Protein AF-A0A336JZS0-F1 (afdb_monomer_lite)

Sequence (80 aa):
MVSNALIGKLILFVSVSIFIYYFFWVAVLPFMLVDEDNWIYQLFPPHHYAFLFPTIFGIIFIGGLTIYTLYHIRGYVQLF

Structure (mmCIF, N/CA/C/O backbone):
data_AF-A0A336JZS0-F1
#
_entry.id   AF-A0A336JZS0-F1
#
loop_
_atom_site.group_PDB
_atom_site.id
_atom_site.type_symbol
_atom_site.label_atom_id
_atom_site.label_alt_id
_atom_site.label_comp_id
_atom_site.label_asym_id
_atom_site.label_entity_id
_atom_site.label_seq_id
_atom_site.pdbx_PDB_ins_code
_atom_site.Cartn_x
_atom_site.Cartn_y
_atom_site.Cartn_z
_atom_site.occupancy
_atom_site.B_iso_or_equiv
_atom_site.auth_seq_id
_atom_site.auth_comp_id
_atom_site.auth_asym_id
_atom_site.auth_atom_id
_atom_site.pdbx_PDB_model_num
ATOM 1 N N . MET A 1 1 ? -12.246 28.709 8.425 1.00 53.09 1 MET A N 1
ATOM 2 C CA . MET A 1 1 ? -12.880 27.914 7.344 1.00 53.09 1 MET A CA 1
ATOM 3 C C . MET A 1 1 ? -11.895 27.500 6.239 1.00 53.09 1 MET A C 1
ATOM 5 O O . MET A 1 1 ? -11.992 26.375 5.777 1.00 53.09 1 MET A O 1
ATOM 9 N N . VAL A 1 2 ? -10.909 28.332 5.863 1.00 56.94 2 VAL A N 1
ATOM 10 C CA . VAL A 1 2 ? -9.909 28.036 4.802 1.00 56.94 2 VAL A CA 1
ATOM 11 C C . VAL A 1 2 ? -8.962 26.857 5.121 1.00 56.94 2 VAL A C 1
ATOM 13 O O . VAL A 1 2 ? -8.576 26.128 4.213 1.00 56.94 2 VAL A O 1
ATOM 16 N N . SER A 1 3 ? -8.643 26.621 6.402 1.00 72.38 3 SER A N 1
ATOM 17 C CA . SER A 1 3 ? -7.720 25.554 6.845 1.00 72.38 3 SER A CA 1
ATOM 18 C C . SER A 1 3 ? -8.138 24.150 6.375 1.00 72.38 3 SER A C 1
ATOM 20 O O . SER A 1 3 ? -7.360 23.456 5.724 1.00 72.38 3 SER A O 1
ATOM 22 N N . ASN A 1 4 ? -9.402 23.764 6.590 1.00 85.50 4 ASN A N 1
ATOM 23 C CA . ASN A 1 4 ? -9.885 22.422 6.240 1.00 85.50 4 ASN A CA 1
ATOM 24 C C . ASN A 1 4 ? -9.908 22.184 4.724 1.00 85.50 4 ASN A C 1
ATOM 26 O O . ASN A 1 4 ? -9.636 21.077 4.268 1.00 85.50 4 ASN A O 1
ATOM 30 N N . ALA A 1 5 ? -10.202 23.221 3.934 1.00 89.25 5 ALA A N 1
ATOM 31 C CA . ALA A 1 5 ? -10.227 23.116 2.477 1.00 89.25 5 ALA A CA 1
ATOM 32 C C . ALA A 1 5 ? -8.816 22.948 1.889 1.00 89.25 5 ALA A C 1
ATOM 34 O O . ALA A 1 5 ? -8.635 22.184 0.942 1.00 89.25 5 ALA A O 1
ATOM 35 N N . LEU A 1 6 ? -7.812 23.629 2.456 1.00 93.88 6 LEU A N 1
ATOM 36 C CA . LEU A 1 6 ? -6.417 23.465 2.046 1.00 93.88 6 LEU A CA 1
ATOM 37 C C . LEU A 1 6 ? -5.895 22.066 2.397 1.00 93.88 6 LEU A C 1
ATOM 39 O O . LEU A 1 6 ? -5.296 21.409 1.549 1.00 93.88 6 LEU A O 1
ATOM 43 N N . ILE A 1 7 ? -6.184 21.591 3.611 1.00 94.50 7 ILE A N 1
ATOM 44 C CA . ILE A 1 7 ? -5.826 20.237 4.055 1.00 94.50 7 ILE A CA 1
ATOM 45 C C . ILE A 1 7 ? -6.499 19.187 3.164 1.00 94.50 7 ILE A C 1
ATOM 47 O O . ILE A 1 7 ? -5.834 18.273 2.690 1.00 94.50 7 ILE A O 1
ATOM 51 N N . GLY A 1 8 ? -7.791 19.347 2.862 1.00 93.94 8 GLY A N 1
ATOM 52 C CA . GLY A 1 8 ? -8.513 18.440 1.969 1.00 93.94 8 GLY A CA 1
ATOM 53 C C . GLY A 1 8 ? -7.916 18.389 0.561 1.00 93.94 8 GLY A C 1
ATOM 54 O O . GLY A 1 8 ? -7.752 17.306 0.004 1.00 93.94 8 GLY A O 1
ATOM 55 N N . LYS A 1 9 ? -7.519 19.541 0.002 1.00 95.38 9 LYS A N 1
ATOM 56 C CA . LYS A 1 9 ? -6.820 19.597 -1.293 1.00 95.38 9 LYS A CA 1
ATOM 57 C C . LYS A 1 9 ? -5.463 18.899 -1.251 1.00 95.38 9 LYS A C 1
ATOM 59 O O . LYS A 1 9 ? -5.133 18.190 -2.196 1.00 95.38 9 LYS A O 1
ATOM 64 N N . LEU A 1 10 ? -4.699 19.081 -0.173 1.00 95.88 10 LEU A N 1
ATOM 65 C CA . LEU A 1 10 ? -3.409 18.417 0.003 1.00 95.88 10 LEU A CA 1
ATO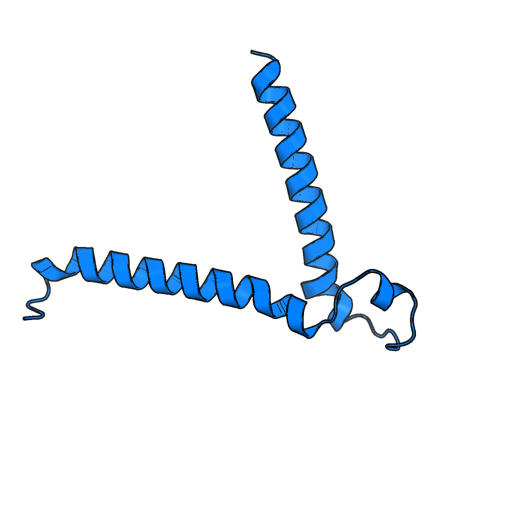M 66 C C . LEU A 1 10 ? -3.582 16.896 0.075 1.00 95.88 10 LEU A C 1
ATOM 68 O O . LEU A 1 10 ? -2.895 16.174 -0.640 1.00 95.88 10 LEU A O 1
ATOM 72 N N . ILE A 1 11 ? -4.536 16.423 0.883 1.00 96.12 11 ILE A N 1
ATOM 73 C CA . ILE A 1 11 ? -4.865 14.998 0.995 1.00 96.12 11 ILE A CA 1
ATOM 74 C C . ILE A 1 11 ? -5.260 14.449 -0.374 1.00 96.12 11 ILE A C 1
ATOM 76 O O . ILE A 1 11 ? -4.682 13.461 -0.807 1.00 96.12 11 ILE A O 1
ATOM 80 N N . LEU A 1 12 ? -6.175 15.114 -1.086 1.00 96.69 12 LEU A N 1
ATOM 81 C CA . LEU A 1 12 ? -6.605 14.682 -2.415 1.00 96.69 12 LEU A CA 1
ATOM 82 C C . LEU A 1 12 ? -5.425 14.584 -3.386 1.00 96.69 12 LEU A C 1
ATOM 84 O O . LEU A 1 12 ? -5.280 13.577 -4.071 1.00 96.69 12 LEU A O 1
ATOM 88 N N . PHE A 1 13 ? -4.573 15.608 -3.430 1.00 97.50 13 PHE A N 1
ATOM 89 C CA . PHE A 1 13 ? -3.411 15.629 -4.311 1.00 97.50 13 PHE A CA 1
ATOM 90 C C . PHE A 1 13 ? -2.446 14.477 -4.009 1.00 97.50 13 PHE A C 1
ATOM 92 O O . PHE A 1 13 ? -2.023 13.766 -4.924 1.00 97.50 13 PHE A O 1
ATOM 99 N N . VAL A 1 14 ? -2.138 14.250 -2.730 1.00 97.38 14 VAL A N 1
ATOM 100 C CA . VAL A 1 14 ? -1.271 13.149 -2.292 1.00 97.38 14 VAL A CA 1
ATOM 101 C C . VAL A 1 14 ? -1.909 11.798 -2.617 1.00 97.38 14 VAL A C 1
ATOM 103 O O . VAL A 1 14 ? -1.253 10.944 -3.209 1.00 97.38 14 VAL A O 1
ATOM 106 N N . SER A 1 15 ? -3.192 11.612 -2.309 1.00 95.44 15 SER A N 1
ATOM 107 C CA . SER A 1 15 ? -3.922 10.377 -2.601 1.00 95.44 15 SER A CA 1
ATOM 108 C C . SER A 1 15 ? -3.957 10.065 -4.094 1.00 95.44 15 SER A C 1
ATOM 110 O O . SER A 1 15 ? -3.682 8.931 -4.475 1.00 95.44 15 SER A O 1
ATOM 112 N N . VAL A 1 16 ? -4.242 11.055 -4.944 1.00 97.69 16 VAL A N 1
ATOM 113 C CA . VAL A 1 16 ? -4.246 10.881 -6.405 1.00 97.69 16 VAL A CA 1
ATOM 114 C C . VAL A 1 16 ? -2.846 10.551 -6.914 1.00 97.69 16 VAL A C 1
ATOM 116 O O . VAL A 1 16 ? -2.699 9.660 -7.743 1.00 97.69 16 VAL A O 1
ATOM 119 N N . SER A 1 17 ? -1.810 11.209 -6.391 1.00 97.06 17 SER A N 1
ATOM 120 C CA . SER A 1 17 ? -0.422 10.944 -6.790 1.00 97.06 17 SER A CA 1
ATOM 121 C C . SER A 1 17 ? 0.001 9.510 -6.455 1.00 97.06 17 SER A C 1
ATOM 123 O O . SER A 1 17 ? 0.528 8.802 -7.312 1.00 97.06 17 SER A O 1
ATOM 125 N N . ILE A 1 18 ? -0.291 9.055 -5.231 1.00 94.75 18 ILE A N 1
ATOM 126 C CA . ILE A 1 18 ? -0.027 7.677 -4.793 1.00 94.75 18 ILE A CA 1
ATOM 127 C C . ILE A 1 18 ? -0.847 6.686 -5.625 1.00 94.75 18 ILE A C 1
ATOM 129 O O . ILE A 1 18 ? -0.312 5.670 -6.063 1.00 94.75 18 ILE A O 1
ATOM 133 N N . PHE A 1 19 ? -2.124 6.988 -5.882 1.00 93.62 19 PHE A N 1
ATOM 134 C CA .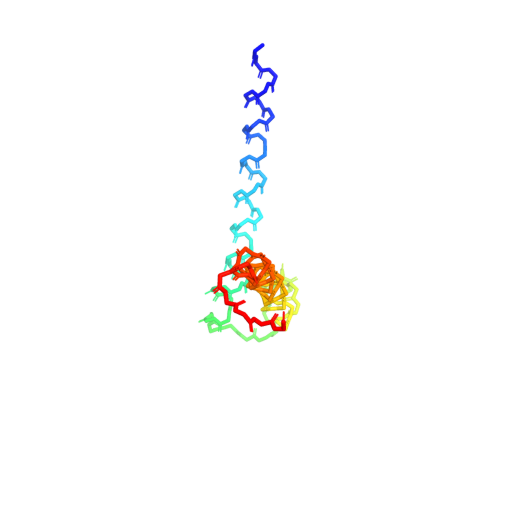 PHE A 1 19 ? -2.991 6.151 -6.709 1.00 93.62 19 PHE A CA 1
ATOM 135 C C . PHE A 1 19 ? -2.433 5.984 -8.121 1.00 93.62 19 PHE A C 1
ATOM 137 O O . PHE A 1 19 ? -2.359 4.860 -8.603 1.00 93.62 19 PHE A O 1
ATOM 144 N N . ILE A 1 20 ? -2.007 7.070 -8.768 1.00 95.62 20 ILE A N 1
ATOM 145 C CA . ILE A 1 20 ? -1.433 7.017 -10.115 1.00 95.62 20 ILE A CA 1
ATOM 146 C C . ILE A 1 20 ? -0.160 6.168 -10.109 1.00 95.62 20 ILE A C 1
ATOM 148 O O . ILE A 1 20 ? -0.049 5.251 -10.921 1.00 95.62 20 ILE A O 1
ATOM 152 N N . TYR A 1 21 ? 0.766 6.414 -9.177 1.00 93.44 21 TYR A N 1
ATOM 153 C CA . TYR A 1 21 ? 1.997 5.624 -9.060 1.00 93.44 21 TYR A CA 1
ATOM 154 C C . TYR A 1 21 ? 1.696 4.126 -8.918 1.00 93.44 21 TYR A C 1
ATOM 156 O O . TYR A 1 21 ? 2.248 3.294 -9.639 1.00 93.44 21 TYR A O 1
ATOM 164 N N . TYR A 1 22 ? 0.759 3.792 -8.033 1.00 91.44 22 TYR A N 1
ATOM 165 C CA . TYR A 1 22 ? 0.361 2.418 -7.771 1.00 91.44 22 TYR A CA 1
ATOM 166 C C . TYR A 1 22 ? -0.386 1.772 -8.948 1.00 91.44 22 TYR A C 1
ATOM 168 O O . TYR A 1 22 ? -0.139 0.614 -9.278 1.00 91.44 22 TYR A O 1
ATOM 176 N N . PHE A 1 23 ? -1.261 2.521 -9.622 1.00 91.69 23 PHE A N 1
ATOM 177 C CA . PHE A 1 23 ? -1.971 2.073 -10.818 1.00 91.69 23 PHE A CA 1
ATOM 178 C C . PHE A 1 23 ? -0.992 1.716 -11.937 1.00 91.69 23 PHE A C 1
ATOM 180 O O . PHE A 1 23 ? -1.094 0.635 -12.511 1.00 91.69 23 PHE A O 1
ATOM 187 N N . PHE A 1 24 ? -0.007 2.575 -12.210 1.00 91.81 24 PHE A N 1
ATOM 188 C CA . PHE A 1 24 ? 1.016 2.263 -13.205 1.00 91.81 24 PHE A CA 1
ATOM 189 C C . PHE A 1 24 ? 1.830 1.031 -12.812 1.00 91.81 24 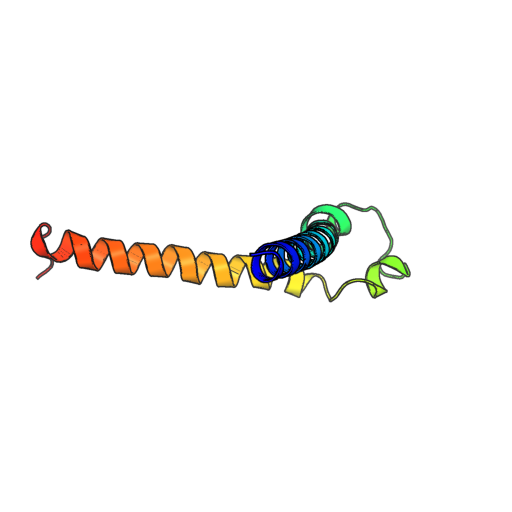PHE A C 1
ATOM 191 O O . PHE A 1 24 ? 2.058 0.163 -13.651 1.00 91.81 24 PHE A O 1
ATOM 198 N N . TRP A 1 25 ? 2.203 0.909 -11.539 1.00 91.06 25 TRP A N 1
ATOM 199 C CA . TRP A 1 25 ? 2.977 -0.230 -11.056 1.00 91.06 25 TRP A CA 1
ATOM 200 C C . TRP A 1 25 ? 2.237 -1.571 -11.181 1.00 91.06 25 TRP A C 1
ATOM 202 O O . TRP A 1 25 ? 2.812 -2.556 -11.636 1.00 91.06 25 TRP A O 1
ATOM 212 N N . VAL A 1 26 ? 0.965 -1.623 -10.779 1.00 89.25 26 VAL A N 1
ATOM 213 C CA . VAL A 1 26 ? 0.199 -2.879 -10.707 1.00 89.25 26 VAL A CA 1
ATOM 214 C C . VAL A 1 26 ? -0.515 -3.201 -12.013 1.00 89.25 26 VAL A C 1
ATOM 216 O O . VAL A 1 26 ? -0.572 -4.362 -12.406 1.00 89.25 26 VAL A O 1
ATOM 219 N N . ALA A 1 27 ? -1.104 -2.197 -12.663 1.00 88.69 27 ALA A N 1
ATOM 220 C CA . ALA A 1 27 ? -2.032 -2.400 -13.772 1.00 88.69 27 ALA A CA 1
ATOM 221 C C . ALA A 1 27 ? -1.425 -2.108 -15.147 1.00 88.69 27 ALA A C 1
ATOM 223 O O . ALA A 1 27 ? -2.004 -2.533 -16.140 1.00 88.69 27 ALA A O 1
ATOM 224 N N . VAL A 1 28 ? -0.300 -1.387 -15.231 1.00 89.88 28 VAL A N 1
ATOM 225 C CA . VAL A 1 28 ? 0.311 -1.014 -16.519 1.00 89.88 28 VAL A CA 1
ATOM 226 C C . VAL A 1 28 ? 1.638 -1.730 -16.739 1.00 89.88 28 VAL A C 1
ATOM 228 O O . VAL A 1 28 ? 1.791 -2.394 -17.762 1.00 89.88 28 VAL A O 1
ATOM 231 N N . LEU A 1 29 ? 2.571 -1.635 -15.786 1.00 87.62 29 LEU A N 1
ATOM 232 C CA . LEU A 1 29 ? 3.925 -2.190 -15.891 1.00 87.62 29 LEU A CA 1
ATOM 233 C C . LEU A 1 29 ? 3.953 -3.667 -16.331 1.00 87.62 29 LEU A C 1
ATOM 235 O O . LEU A 1 29 ? 4.712 -3.963 -17.248 1.00 87.62 29 LEU A O 1
ATOM 239 N N . PRO A 1 30 ? 3.108 -4.580 -15.802 1.00 84.31 30 PRO A N 1
ATOM 240 C CA . PRO A 1 30 ? 3.164 -6.001 -16.172 1.00 84.31 30 PRO A CA 1
ATOM 241 C C . PRO A 1 30 ? 2.745 -6.288 -17.618 1.00 84.31 30 PRO A C 1
ATOM 243 O O . PRO A 1 30 ? 3.029 -7.361 -18.142 1.00 84.31 30 PRO A O 1
ATOM 246 N N . PHE A 1 31 ? 2.039 -5.351 -18.258 1.00 85.62 31 PHE A N 1
ATOM 247 C CA . PHE A 1 31 ? 1.595 -5.466 -19.648 1.00 85.62 31 PHE A CA 1
ATOM 248 C C . PHE A 1 31 ? 2.473 -4.671 -20.613 1.00 85.62 31 PHE A C 1
ATOM 250 O O . PHE A 1 31 ? 2.282 -4.761 -21.828 1.00 85.62 31 PHE A O 1
ATOM 257 N N . MET A 1 32 ? 3.416 -3.873 -20.107 1.00 83.88 32 MET A N 1
ATOM 258 C CA . MET A 1 32 ? 4.382 -3.220 -20.973 1.00 83.88 32 MET A CA 1
ATOM 259 C C . MET A 1 32 ? 5.395 -4.264 -21.463 1.00 83.88 32 MET A C 1
ATOM 261 O O . MET A 1 32 ? 6.012 -4.970 -20.673 1.00 83.88 32 MET A O 1
ATOM 265 N N . LEU A 1 33 ? 5.581 -4.344 -22.782 1.00 71.00 33 LEU A N 1
ATOM 266 C CA . LEU A 1 33 ? 6.592 -5.185 -23.432 1.00 71.00 33 LEU A CA 1
ATOM 267 C C . LEU A 1 33 ? 7.979 -4.547 -23.271 1.00 71.00 33 LEU A C 1
ATOM 269 O O . LEU A 1 33 ? 8.547 -4.023 -24.229 1.00 71.00 33 LEU A O 1
ATOM 273 N N . VAL A 1 34 ? 8.481 -4.506 -22.041 1.00 71.50 34 VAL A N 1
ATOM 274 C CA . VAL A 1 34 ? 9.793 -3.946 -21.715 1.00 71.50 34 VAL A CA 1
ATOM 275 C C . VAL A 1 34 ? 10.662 -5.055 -21.145 1.00 71.50 34 VAL A C 1
ATOM 277 O O . VAL A 1 34 ? 10.200 -5.805 -20.287 1.00 71.50 34 VAL A O 1
ATOM 280 N N . ASP A 1 35 ? 11.908 -5.144 -21.609 1.00 71.69 35 ASP A N 1
ATOM 281 C CA . ASP A 1 35 ? 12.897 -6.060 -21.040 1.00 71.69 35 ASP A CA 1
ATOM 282 C C . ASP A 1 35 ? 13.158 -5.714 -19.566 1.00 71.69 35 ASP A C 1
ATOM 284 O O . ASP A 1 35 ? 13.169 -4.537 -19.191 1.00 71.69 35 ASP A O 1
ATOM 288 N N . GLU A 1 36 ? 13.381 -6.728 -18.726 1.00 69.50 36 GLU A N 1
ATOM 289 C CA . GLU A 1 36 ? 13.581 -6.561 -17.275 1.00 69.50 36 GLU A CA 1
ATOM 290 C C . GLU A 1 36 ? 14.782 -5.656 -16.924 1.00 69.50 36 GLU A C 1
ATOM 292 O O . GLU A 1 36 ? 14.775 -5.001 -15.884 1.00 69.50 36 GLU A O 1
ATOM 297 N N . ASP A 1 37 ? 15.768 -5.537 -17.822 1.00 70.88 37 ASP A N 1
ATOM 298 C CA . ASP A 1 37 ? 16.940 -4.656 -17.680 1.00 70.88 37 ASP A CA 1
ATOM 299 C C . ASP A 1 37 ? 16.659 -3.175 -18.000 1.00 70.88 37 ASP A C 1
ATOM 301 O O . ASP A 1 37 ? 17.553 -2.322 -17.955 1.00 70.88 37 ASP A O 1
ATOM 305 N N . ASN A 1 38 ? 15.419 -2.822 -18.339 1.00 78.44 38 ASN A N 1
ATOM 306 C CA . ASN A 1 38 ? 15.070 -1.449 -18.665 1.00 78.44 38 ASN A CA 1
ATOM 307 C C . ASN A 1 38 ? 14.968 -0.577 -17.400 1.00 78.44 38 ASN A C 1
ATOM 309 O O . ASN A 1 38 ? 14.369 -0.961 -16.395 1.00 78.44 38 ASN A O 1
ATOM 313 N N . TRP A 1 39 ? 15.494 0.649 -17.473 1.00 84.44 39 TRP A N 1
ATOM 314 C CA . TRP A 1 39 ? 15.494 1.637 -16.384 1.00 84.44 39 TRP A CA 1
ATOM 315 C C . TRP A 1 39 ? 14.104 1.895 -15.778 1.00 84.44 39 TRP A C 1
ATOM 317 O O . TRP A 1 39 ? 13.999 2.264 -14.610 1.00 84.44 39 TRP A O 1
ATOM 327 N N . ILE A 1 40 ? 13.035 1.666 -16.545 1.00 84.19 40 ILE A N 1
ATOM 328 C CA . ILE A 1 40 ? 11.650 1.796 -16.082 1.00 84.19 40 ILE A CA 1
ATOM 329 C C . ILE A 1 40 ? 11.355 0.829 -14.926 1.00 84.19 40 ILE A C 1
ATOM 331 O O . ILE A 1 40 ? 10.708 1.239 -13.965 1.00 84.19 40 ILE A O 1
ATOM 335 N N . TYR A 1 41 ? 11.862 -0.409 -14.954 1.00 81.94 41 TYR A N 1
ATOM 336 C CA . TYR A 1 41 ? 11.649 -1.368 -13.861 1.00 81.94 41 TYR A CA 1
ATOM 337 C C . TYR A 1 41 ? 12.304 -0.922 -12.553 1.00 81.94 41 TYR A C 1
ATOM 339 O O . TYR A 1 41 ? 11.789 -1.232 -11.486 1.00 81.94 41 TYR A O 1
ATOM 347 N N . GLN A 1 42 ? 13.380 -0.130 -12.612 1.00 83.94 42 GLN A N 1
ATOM 348 C CA . GLN A 1 42 ? 14.054 0.400 -11.420 1.00 83.94 42 GLN A CA 1
ATOM 349 C C . GLN A 1 42 ? 13.253 1.514 -10.723 1.00 83.94 42 GLN A C 1
ATOM 351 O O . GLN A 1 42 ? 13.516 1.821 -9.561 1.00 83.94 42 GLN A O 1
ATOM 356 N N . LEU A 1 43 ? 12.265 2.117 -11.400 1.00 88.00 43 LEU A N 1
ATOM 357 C CA . LEU A 1 43 ? 11.356 3.109 -10.802 1.00 88.00 43 LEU A CA 1
ATOM 358 C C . LEU A 1 43 ? 10.285 2.473 -9.905 1.00 88.00 43 LEU A C 1
ATOM 360 O O . LEU A 1 43 ? 9.617 3.177 -9.137 1.00 88.00 43 LEU A O 1
ATOM 364 N N . PHE A 1 44 ? 10.102 1.160 -10.018 1.00 87.75 44 PHE A N 1
ATOM 365 C CA . PHE A 1 44 ? 9.056 0.415 -9.344 1.00 87.75 44 PHE A CA 1
ATOM 366 C C . PHE A 1 44 ? 9.653 -0.660 -8.430 1.00 87.75 44 PHE A C 1
ATOM 368 O O . PHE A 1 44 ? 10.678 -1.256 -8.753 1.00 87.75 44 PHE A O 1
ATOM 375 N N . PRO A 1 45 ? 9.029 -0.954 -7.277 1.00 86.50 45 PRO A N 1
ATOM 376 C CA . PRO A 1 45 ? 9.465 -2.072 -6.462 1.00 86.50 45 PRO A CA 1
ATOM 377 C C . PRO A 1 45 ? 9.251 -3.412 -7.188 1.00 86.50 45 PRO A C 1
ATOM 379 O O . PRO A 1 45 ? 8.465 -3.493 -8.141 1.00 86.50 45 PRO A O 1
ATOM 382 N N . PRO A 1 46 ? 9.891 -4.493 -6.706 1.00 85.38 46 PRO A N 1
ATOM 383 C CA . PRO A 1 46 ? 9.744 -5.820 -7.287 1.00 85.38 46 PRO A CA 1
ATOM 384 C C . PRO A 1 46 ? 8.281 -6.238 -7.449 1.00 85.38 46 PRO A C 1
ATOM 386 O O . PRO A 1 46 ? 7.457 -6.058 -6.547 1.00 85.38 46 PRO A O 1
ATOM 389 N N . HIS A 1 47 ? 7.962 -6.816 -8.605 1.00 80.75 47 HIS A N 1
ATOM 390 C CA . HIS A 1 47 ? 6.582 -7.027 -9.029 1.00 80.75 47 HIS A CA 1
ATOM 391 C C . HIS A 1 47 ? 5.773 -7.947 -8.096 1.00 80.75 47 HIS A C 1
ATOM 393 O O . HIS A 1 47 ? 4.568 -7.754 -7.937 1.00 80.75 47 HIS A O 1
ATOM 399 N N . HIS A 1 48 ? 6.410 -8.883 -7.385 1.00 80.06 48 HIS A N 1
ATOM 400 C CA . HIS A 1 48 ? 5.713 -9.738 -6.415 1.00 80.06 48 HIS A CA 1
ATOM 401 C C . HIS A 1 48 ? 5.067 -8.952 -5.264 1.00 80.06 48 HIS A C 1
ATOM 403 O O . HIS A 1 48 ? 4.077 -9.408 -4.694 1.00 80.06 48 HIS A O 1
ATOM 409 N N . TYR A 1 49 ? 5.564 -7.752 -4.946 1.00 84.38 49 TYR A N 1
ATOM 410 C CA . TYR A 1 49 ? 4.925 -6.871 -3.965 1.00 84.38 49 TYR A CA 1
ATOM 411 C C . TYR A 1 49 ? 3.706 -6.134 -4.521 1.00 84.38 49 TYR A C 1
ATOM 413 O O . TYR A 1 49 ? 2.830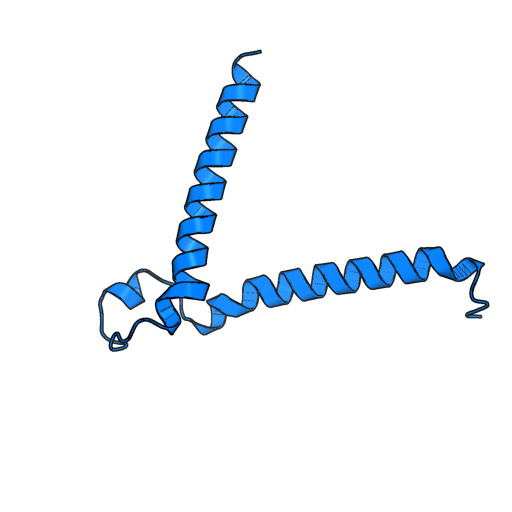 -5.750 -3.744 1.00 84.38 49 TYR A O 1
ATOM 421 N N . ALA A 1 50 ? 3.615 -5.966 -5.842 1.00 84.38 50 ALA A N 1
ATOM 422 C CA . ALA A 1 50 ? 2.553 -5.205 -6.490 1.00 84.38 50 ALA A CA 1
ATOM 423 C C . ALA A 1 50 ? 1.171 -5.796 -6.151 1.00 84.38 50 ALA A C 1
ATOM 425 O O . ALA A 1 50 ? 0.265 -5.065 -5.756 1.00 84.38 50 ALA A O 1
ATOM 426 N N . PHE A 1 51 ? 1.040 -7.126 -6.183 1.00 85.25 51 PHE A N 1
ATOM 427 C CA . PHE A 1 51 ? -0.201 -7.841 -5.849 1.00 85.25 51 PHE A CA 1
ATOM 428 C C . PHE A 1 51 ? -0.350 -8.215 -4.372 1.00 85.25 51 PHE A C 1
ATOM 430 O O . PHE A 1 51 ? -1.438 -8.605 -3.940 1.00 85.25 51 PHE A O 1
ATOM 437 N N . LEU A 1 52 ? 0.710 -8.096 -3.575 1.00 89.25 52 LEU A N 1
ATOM 438 C CA . LEU A 1 52 ? 0.670 -8.458 -2.161 1.00 89.25 52 LEU A CA 1
ATOM 439 C C . LEU A 1 52 ? -0.194 -7.472 -1.363 1.00 89.25 52 LEU A C 1
ATOM 441 O O . LEU A 1 52 ? -1.026 -7.897 -0.562 1.00 89.25 52 LEU A O 1
ATOM 445 N N . PHE A 1 53 ? -0.070 -6.168 -1.630 1.00 85.69 53 PHE A N 1
ATOM 446 C CA . PHE A 1 53 ? -0.863 -5.148 -0.934 1.00 85.69 53 PHE A CA 1
ATOM 447 C C . PHE A 1 53 ? -2.384 -5.322 -1.124 1.00 85.69 53 PHE A C 1
ATOM 449 O O . PHE A 1 53 ? -3.076 -5.457 -0.112 1.00 85.69 53 PHE A O 1
ATOM 456 N N . PRO A 1 54 ? -2.945 -5.394 -2.350 1.00 86.56 54 PRO A N 1
ATOM 457 C CA . PRO A 1 54 ? -4.386 -5.517 -2.556 1.00 86.56 54 PRO A CA 1
ATOM 458 C C . PRO A 1 54 ? -4.912 -6.838 -2.017 1.00 86.56 54 PRO A C 1
ATOM 460 O O . PRO A 1 54 ? -6.032 -6.888 -1.524 1.00 86.56 54 PRO A O 1
ATOM 463 N N . THR A 1 55 ? -4.096 -7.893 -2.064 1.00 90.44 55 THR A N 1
ATOM 464 C CA . THR A 1 55 ? -4.452 -9.198 -1.506 1.00 90.44 55 THR A CA 1
ATOM 465 C C . THR A 1 55 ? -4.628 -9.114 0.006 1.00 90.44 55 THR A C 1
ATOM 467 O O . THR A 1 55 ? -5.663 -9.534 0.517 1.00 90.44 55 THR A O 1
ATOM 470 N N . ILE A 1 56 ? -3.676 -8.519 0.733 1.00 93.8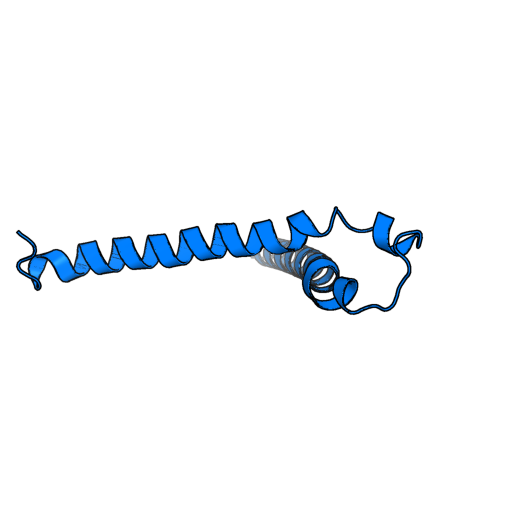1 56 ILE A N 1
ATOM 471 C CA . ILE A 1 56 ? -3.783 -8.360 2.19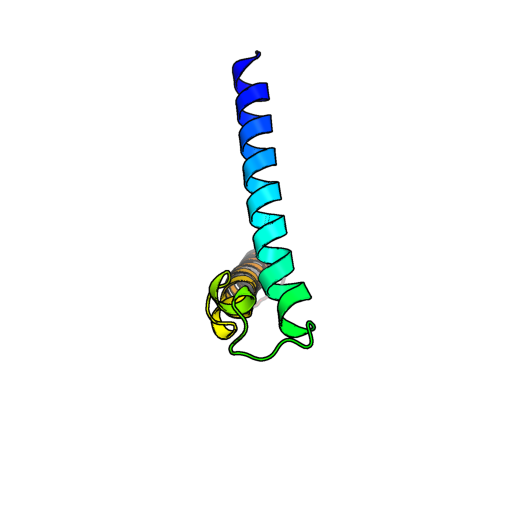2 1.00 93.81 56 ILE A CA 1
ATOM 472 C C . ILE A 1 56 ? -4.998 -7.502 2.554 1.00 93.81 56 ILE A C 1
ATOM 474 O O . ILE A 1 56 ? -5.809 -7.912 3.386 1.00 93.81 56 ILE A O 1
ATOM 478 N N . PHE A 1 57 ? -5.165 -6.344 1.910 1.00 91.88 57 PHE A N 1
ATOM 479 C CA . PHE A 1 57 ? -6.318 -5.477 2.167 1.00 91.88 57 PHE A CA 1
ATOM 480 C C . PHE A 1 57 ? -7.643 -6.161 1.817 1.00 91.88 57 PHE A C 1
ATOM 482 O O . PHE A 1 57 ? -8.599 -6.055 2.582 1.00 91.88 57 PHE A O 1
ATOM 489 N N . GLY A 1 58 ? -7.692 -6.905 0.712 1.00 92.50 58 GLY A N 1
ATOM 490 C CA . GLY A 1 58 ? -8.859 -7.676 0.294 1.00 92.50 58 GLY A CA 1
ATOM 491 C C . GLY A 1 58 ? -9.225 -8.769 1.295 1.00 92.50 58 GLY A C 1
ATOM 492 O O . GLY A 1 58 ? -10.387 -8.871 1.678 1.00 92.50 58 GLY A O 1
ATOM 493 N N . ILE A 1 59 ? -8.244 -9.534 1.784 1.00 97.00 59 ILE A N 1
ATOM 494 C CA . ILE A 1 59 ? -8.459 -10.573 2.803 1.00 97.00 59 ILE A CA 1
ATOM 495 C C . ILE A 1 59 ? -8.959 -9.953 4.109 1.00 97.00 59 ILE A C 1
ATOM 497 O O . ILE A 1 59 ? -9.926 -10.451 4.683 1.00 97.00 59 ILE A O 1
ATOM 501 N N . ILE A 1 60 ? -8.348 -8.857 4.568 1.00 97.19 60 ILE A N 1
ATOM 502 C CA . ILE A 1 60 ? -8.781 -8.158 5.787 1.00 97.19 60 ILE A CA 1
ATOM 503 C C . ILE A 1 60 ? -10.207 -7.628 5.620 1.00 97.19 60 ILE A C 1
ATOM 505 O O . ILE A 1 60 ? -11.026 -7.779 6.524 1.00 97.19 60 ILE A O 1
ATOM 509 N N . PHE A 1 61 ? -10.523 -7.038 4.467 1.00 95.44 61 PHE A N 1
ATOM 510 C CA . PHE A 1 61 ? -11.844 -6.485 4.192 1.00 95.44 61 PHE A CA 1
ATOM 511 C C . PHE A 1 61 ? -12.919 -7.574 4.142 1.00 95.44 61 PHE A C 1
ATOM 513 O O . PHE A 1 61 ? -13.903 -7.498 4.875 1.00 95.44 61 PHE A O 1
ATOM 520 N N . ILE A 1 62 ? -12.714 -8.623 3.341 1.00 97.12 62 ILE A N 1
ATOM 521 C CA . ILE A 1 62 ? -13.660 -9.742 3.213 1.00 97.12 62 ILE A CA 1
ATOM 522 C C . ILE A 1 62 ? -13.785 -10.498 4.540 1.00 97.12 62 ILE A C 1
ATOM 524 O O . ILE A 1 62 ? -14.893 -10.835 4.960 1.00 97.12 62 ILE A O 1
ATOM 528 N N . GLY A 1 63 ? -12.669 -10.740 5.230 1.00 96.50 63 GLY A N 1
ATOM 529 C CA . GLY A 1 63 ? -12.658 -11.373 6.547 1.00 96.50 63 GLY A CA 1
ATOM 530 C C . GLY A 1 63 ? -13.410 -10.542 7.585 1.00 96.50 63 GLY A C 1
ATOM 531 O O . GLY A 1 63 ? -14.248 -11.074 8.310 1.00 96.50 63 GLY A O 1
ATOM 532 N N . GLY A 1 64 ? -13.189 -9.226 7.601 1.00 96.50 64 GLY A N 1
ATOM 533 C CA . GLY A 1 64 ? -13.909 -8.287 8.459 1.00 96.50 64 GLY A CA 1
ATOM 534 C C . GLY A 1 64 ? -15.412 -8.277 8.185 1.00 96.50 64 GLY A C 1
ATOM 535 O O . GLY A 1 64 ? -16.202 -8.380 9.123 1.00 96.50 64 GLY A O 1
ATOM 536 N N . LEU A 1 65 ? -15.814 -8.238 6.910 1.00 96.88 65 LEU A N 1
ATOM 537 C CA . LEU A 1 65 ? -17.219 -8.356 6.511 1.00 96.88 65 LEU A CA 1
ATOM 538 C C . LEU A 1 65 ? -17.821 -9.687 6.963 1.00 96.88 65 LEU A C 1
ATOM 540 O O . LEU A 1 65 ? -18.909 -9.699 7.524 1.00 96.88 65 LEU A O 1
ATOM 544 N N . THR A 1 66 ? -17.097 -10.792 6.789 1.00 95.88 66 THR A N 1
ATOM 545 C CA . THR A 1 66 ? -17.552 -12.126 7.204 1.00 95.88 66 THR A CA 1
ATOM 546 C C . THR A 1 66 ? -17.791 -12.179 8.711 1.00 95.88 66 THR A C 1
ATOM 548 O O . THR A 1 66 ? -18.864 -12.592 9.147 1.00 95.88 66 THR A O 1
ATOM 551 N N . ILE A 1 67 ? -16.833 -11.711 9.518 1.00 95.56 67 ILE A N 1
ATOM 552 C CA . ILE A 1 67 ? -16.963 -11.660 10.983 1.00 95.56 67 ILE A CA 1
ATOM 553 C C . ILE A 1 67 ? -18.145 -10.773 11.386 1.00 95.56 67 ILE A C 1
ATOM 555 O O . ILE A 1 67 ? -18.947 -11.168 12.234 1.00 95.56 67 ILE A O 1
ATOM 559 N N . TYR A 1 68 ? -18.278 -9.599 10.767 1.00 94.94 68 TYR A N 1
ATOM 560 C CA . TYR A 1 68 ? -19.384 -8.680 11.018 1.00 94.94 68 TYR A CA 1
ATOM 561 C C . TYR A 1 68 ? -20.739 -9.326 10.710 1.00 94.94 68 TYR A C 1
ATOM 563 O O . TYR A 1 68 ? -21.645 -9.292 11.545 1.00 94.94 68 TYR A O 1
ATOM 571 N N . THR A 1 69 ? -20.870 -9.965 9.547 1.00 94.00 69 THR A N 1
ATOM 572 C CA . THR A 1 69 ? -22.090 -10.666 9.148 1.00 94.00 69 THR A CA 1
ATOM 573 C C . THR A 1 69 ? -22.408 -11.801 10.114 1.00 94.00 69 THR A C 1
ATOM 575 O O . THR A 1 69 ? -23.532 -11.855 10.605 1.00 94.00 69 THR A O 1
ATOM 578 N N . LEU A 1 70 ? -21.434 -12.655 10.451 1.00 92.88 70 LEU A N 1
ATOM 579 C CA . LEU A 1 70 ? -21.615 -13.752 11.408 1.00 92.88 70 LEU A CA 1
ATOM 580 C C . LEU A 1 70 ? -22.075 -13.247 12.777 1.00 92.88 70 LEU A C 1
ATOM 582 O O . LEU A 1 70 ? -23.017 -13.795 13.343 1.00 92.88 70 LEU A O 1
ATOM 586 N N . TYR A 1 71 ? -21.458 -12.179 13.287 1.00 92.06 71 TYR A N 1
ATOM 587 C CA . TYR A 1 71 ? -21.866 -11.551 14.543 1.00 92.06 71 TYR A CA 1
ATOM 588 C C . TYR A 1 71 ? -23.327 -11.082 14.498 1.00 92.06 71 TYR A C 1
ATOM 590 O O . TYR A 1 71 ? -24.068 -11.295 15.457 1.00 92.06 71 TYR A O 1
ATOM 598 N N . HIS A 1 72 ? -23.754 -10.487 13.381 1.00 91.62 72 HIS A N 1
ATOM 599 C CA . HIS A 1 72 ? -25.104 -9.945 13.234 1.00 91.62 72 HIS A CA 1
ATOM 600 C C . HIS A 1 72 ? -26.175 -11.032 13.064 1.00 91.62 72 HIS A C 1
ATOM 602 O O . HIS A 1 72 ? -27.276 -10.908 13.600 1.00 91.62 72 HIS A O 1
ATOM 608 N N . ILE A 1 73 ? -25.861 -12.113 12.344 1.00 91.56 73 ILE A N 1
ATOM 609 C CA . ILE A 1 73 ? -26.813 -13.205 12.094 1.00 91.56 73 ILE A CA 1
ATOM 610 C C . ILE A 1 73 ? -26.837 -14.257 13.208 1.00 91.56 73 ILE A C 1
ATOM 612 O O . ILE A 1 73 ? -27.755 -15.074 13.229 1.00 91.56 73 ILE A O 1
ATOM 616 N N . ARG A 1 74 ? -25.886 -14.227 14.155 1.00 84.25 74 ARG A N 1
ATOM 617 C CA . ARG A 1 74 ? -25.784 -15.186 15.273 1.00 84.25 74 ARG A CA 1
ATOM 618 C C . ARG A 1 74 ? -27.073 -15.325 16.092 1.00 84.25 74 ARG A C 1
ATOM 620 O O . ARG A 1 74 ? -27.311 -16.374 16.664 1.00 84.25 74 ARG A O 1
ATOM 627 N N . GLY A 1 75 ? -27.893 -14.276 16.183 1.00 80.56 75 GLY A N 1
ATOM 628 C CA . GLY A 1 75 ? -29.177 -14.335 16.899 1.00 80.56 75 GLY A CA 1
ATOM 629 C C . GLY A 1 75 ? -30.325 -14.968 16.102 1.00 80.56 75 GLY A C 1
ATOM 630 O O . GLY A 1 75 ? -31.318 -15.379 16.691 1.00 80.56 75 GLY A O 1
ATOM 631 N N . TYR A 1 76 ? -30.202 -15.032 14.775 1.00 81.12 76 TYR A N 1
ATOM 632 C CA . TYR A 1 76 ? -31.243 -15.523 13.862 1.00 81.12 76 TYR A CA 1
ATOM 633 C C . TYR A 1 76 ? -30.972 -16.945 13.387 1.00 81.12 76 TYR A C 1
ATOM 635 O O . TYR A 1 76 ? -31.889 -17.737 13.182 1.00 81.12 76 TYR A O 1
ATOM 643 N N . VAL A 1 77 ? -29.697 -17.264 13.203 1.00 72.94 77 VAL A N 1
ATOM 644 C CA . VAL A 1 77 ? -29.229 -18.606 12.907 1.00 72.94 77 VAL A CA 1
ATOM 645 C C . VAL A 1 77 ? -28.903 -19.223 14.259 1.00 72.94 77 VAL A C 1
ATOM 647 O O . VAL A 1 77 ? -28.018 -18.712 14.934 1.00 72.94 77 VAL A O 1
ATOM 650 N N . GLN A 1 78 ? -29.609 -20.281 14.670 1.00 68.25 78 GLN A N 1
ATOM 651 C CA . GLN A 1 78 ? -29.296 -21.091 15.862 1.00 68.25 78 GLN A CA 1
ATOM 652 C C . GLN A 1 78 ? -27.952 -21.831 15.682 1.00 68.25 78 GLN A C 1
ATOM 654 O O . GLN A 1 78 ? -27.872 -23.056 15.696 1.00 68.25 78 GLN A O 1
ATOM 659 N N . LEU A 1 79 ? -26.885 -21.085 15.410 1.00 64.31 79 LEU A N 1
ATOM 660 C CA . LEU A 1 79 ? -25.514 -21.549 15.461 1.00 64.31 79 LEU A CA 1
ATOM 661 C C . LEU A 1 79 ? -25.135 -21.557 16.944 1.00 64.31 79 LEU A C 1
ATOM 663 O O . LEU A 1 79 ? -24.653 -20.550 17.465 1.00 64.31 79 LEU A O 1
ATOM 667 N N . PHE A 1 80 ? -25.379 -22.728 17.543 1.00 57.06 80 PHE A N 1
ATOM 668 C CA . PHE A 1 80 ? -25.211 -23.125 18.949 1.00 57.06 80 PHE A CA 1
ATOM 669 C C . PHE A 1 80 ? -26.302 -22.632 19.905 1.00 57.06 80 PHE A C 1
ATOM 671 O O . PHE A 1 80 ? -26.390 -21.412 20.164 1.00 57.06 80 PHE A O 1
#

pLDDT: mean 86.94, std 10.19, range [53.09, 97.69]

Secondary structure (DSSP, 8-state):
-HHHHHHHHHHHHHHHHHHHHHHIIIIIGGGS---TTSHHHHTS--HHHHTHHHHHHHHHHHHHHHHHHHHHHTTTS---

Radius of gyration: 20.25 Å; chains: 1; bounding box: 48×51×42 Å

Foldseek 3Di:
DVVVVVVVVVVVVVVVVVVVLLCCLQPPVVPDPDDCPDPVVVSHPDNVVSPVVVVVVVCCVVVVVVVVVCVVCCVVPVPD

InterPro domains:
  IPR009914 Dolichol phosphate-mannose biosynthesis regulatory [PF07297] (4-69)
  IPR009914 Dolichol phosphate-mannose biosynthesis regulatory [PTHR15039] (2-72)

Organism: Culicoides sonorensis (NCBI:txid179676)